Protein AF-A0A2Y9DU74-F1 (afdb_monomer)

InterPro domains:
  IPR001736 Phospholipase D/Transphosphatidylase [PS50035] (94-121)
  IPR001736 Phospholipase D/Transphosphatidylase [SM00155] (94-121)
  IPR025202 Cardiolipin synthase-like, phospholipase D-like domain [PF13091] (30-149)
  IPR051406 Phospholipase D domain-containing protein [PTHR43856] (25-164)

Organism: NCBI:txid127582

Mean predicted aligned error: 7.75 Å

pLDDT: mean 86.91, std 18.87, range [30.3, 98.88]

Structure (mmCIF, N/CA/C/O backbone):
data_AF-A0A2Y9DU74-F1
#
_entry.id   AF-A0A2Y9DU74-F1
#
loop_
_atom_site.group_PDB
_atom_site.id
_atom_site.type_symbol
_atom_site.label_atom_id
_atom_site.label_alt_id
_atom_site.label_comp_id
_atom_site.label_asym_id
_atom_site.label_entity_id
_atom_site.label_seq_id
_atom_site.pdbx_PDB_ins_code
_atom_site.Cartn_x
_atom_site.Cartn_y
_atom_site.Cartn_z
_atom_site.occupancy
_atom_site.B_iso_or_equiv
_atom_site.auth_seq_id
_atom_site.auth_comp_id
_atom_site.auth_asym_id
_atom_site.auth_atom_id
_atom_site.pdbx_PDB_model_num
ATOM 1 N N . MET A 1 1 ? -7.346 5.108 52.035 1.00 39.34 1 MET A N 1
ATOM 2 C CA . MET A 1 1 ? -6.630 4.275 51.047 1.00 39.34 1 MET A CA 1
ATOM 3 C C . MET A 1 1 ? -7.615 3.917 49.945 1.00 39.34 1 MET A C 1
ATOM 5 O O . MET A 1 1 ? -8.481 3.087 50.175 1.00 39.34 1 MET A O 1
ATOM 9 N N . GLY A 1 2 ? -7.579 4.629 48.817 1.00 37.59 2 GLY A N 1
ATOM 10 C CA . GLY A 1 2 ? -8.408 4.316 47.646 1.00 37.59 2 GLY A CA 1
ATOM 11 C C . GLY A 1 2 ? -7.634 3.406 46.686 1.00 37.59 2 GLY A C 1
ATOM 12 O O . GLY A 1 2 ? -6.415 3.564 46.595 1.00 37.59 2 GLY A O 1
ATOM 13 N N . PRO A 1 3 ? -8.279 2.448 46.001 1.00 41.66 3 PRO A N 1
ATOM 14 C CA . PRO A 1 3 ? -7.573 1.563 45.090 1.00 41.66 3 PRO A CA 1
ATOM 15 C C . PRO A 1 3 ? -7.161 2.323 43.823 1.00 41.66 3 PRO A C 1
ATOM 17 O O . PRO A 1 3 ? -7.963 3.016 43.194 1.00 41.66 3 PRO A O 1
ATOM 20 N N . LEU A 1 4 ? -5.886 2.183 43.467 1.00 37.09 4 LEU A N 1
ATOM 21 C CA . LEU A 1 4 ? -5.299 2.659 42.221 1.00 37.09 4 LEU A CA 1
ATOM 22 C C . LEU A 1 4 ? -5.972 1.945 41.039 1.00 37.09 4 LEU A C 1
ATOM 24 O O . LEU A 1 4 ? -5.928 0.721 40.925 1.00 37.09 4 LEU A O 1
ATOM 28 N N . ARG A 1 5 ? -6.604 2.727 40.158 1.00 34.88 5 ARG A N 1
ATOM 29 C CA . ARG A 1 5 ? -7.024 2.284 38.825 1.00 34.88 5 ARG A CA 1
ATOM 30 C C . ARG A 1 5 ? -5.768 2.018 37.998 1.00 34.88 5 ARG A C 1
ATOM 32 O O . ARG A 1 5 ? -5.054 2.955 37.656 1.00 34.88 5 ARG A O 1
ATOM 39 N N . TRP A 1 6 ? -5.524 0.761 37.650 1.00 31.17 6 TRP A N 1
ATOM 40 C CA . TRP A 1 6 ? -4.562 0.406 36.613 1.00 31.17 6 TRP A CA 1
ATOM 41 C C . TRP A 1 6 ? -5.087 0.912 35.265 1.00 31.17 6 TRP A C 1
ATOM 43 O O . TRP A 1 6 ? -6.082 0.406 34.748 1.00 31.17 6 TRP A O 1
ATOM 53 N N . GLN A 1 7 ? -4.449 1.943 34.712 1.00 30.30 7 GLN A N 1
ATOM 54 C CA . GLN A 1 7 ? -4.552 2.246 33.288 1.00 30.30 7 GLN A CA 1
ATOM 55 C C . GLN A 1 7 ? -3.763 1.161 32.556 1.00 30.30 7 GLN A C 1
ATOM 57 O O . GLN A 1 7 ? -2.548 1.057 32.712 1.00 30.30 7 GLN A O 1
ATOM 62 N N . VAL A 1 8 ? -4.459 0.312 31.805 1.00 33.69 8 VAL A N 1
ATOM 63 C CA . VAL A 1 8 ? -3.813 -0.607 30.869 1.00 33.69 8 VAL A CA 1
ATOM 64 C C . VAL A 1 8 ? -3.234 0.260 29.754 1.00 33.69 8 VAL A C 1
ATOM 66 O O . VAL A 1 8 ? -3.975 0.756 28.910 1.00 33.69 8 VAL A O 1
ATOM 69 N N . ALA A 1 9 ? -1.924 0.503 29.791 1.00 30.98 9 ALA A N 1
ATOM 70 C CA . ALA A 1 9 ? -1.203 1.031 28.644 1.00 30.98 9 ALA A CA 1
ATOM 71 C C . ALA A 1 9 ? -1.319 -0.005 27.516 1.00 30.98 9 ALA A C 1
ATOM 73 O O . ALA A 1 9 ? -0.980 -1.174 27.714 1.00 30.98 9 ALA A O 1
ATOM 74 N N . ALA A 1 10 ? -1.857 0.402 26.365 1.00 35.28 10 ALA A N 1
ATOM 75 C CA . ALA A 1 10 ? -1.868 -0.429 25.172 1.00 35.28 10 ALA A CA 1
ATOM 76 C C . ALA A 1 10 ? -0.418 -0.805 24.842 1.00 35.28 10 ALA A C 1
ATOM 78 O O . ALA A 1 10 ? 0.438 0.062 24.676 1.00 35.28 10 ALA A O 1
ATOM 79 N N . ALA A 1 11 ? -0.120 -2.101 24.815 1.00 38.06 11 ALA A N 1
ATOM 80 C CA . ALA A 1 11 ? 1.178 -2.574 24.374 1.00 38.06 11 ALA A CA 1
ATOM 81 C C . ALA A 1 11 ? 1.264 -2.342 22.860 1.00 38.06 11 ALA A C 1
ATOM 83 O O . ALA A 1 11 ? 0.628 -3.065 22.097 1.00 38.06 11 ALA A O 1
ATOM 84 N N . ALA A 1 12 ? 2.028 -1.338 22.427 1.00 46.09 12 ALA A N 1
ATOM 85 C CA . ALA A 1 12 ? 2.394 -1.191 21.026 1.00 46.09 12 ALA A CA 1
ATOM 86 C C . ALA A 1 12 ? 3.252 -2.404 20.636 1.00 46.09 12 ALA A C 1
ATOM 88 O O . ALA A 1 12 ? 4.432 -2.496 20.982 1.00 46.09 12 ALA A O 1
ATOM 89 N N . ALA A 1 13 ? 2.651 -3.386 19.966 1.00 51.25 13 ALA A N 1
ATOM 90 C CA . ALA A 1 13 ? 3.397 -4.495 19.396 1.00 51.25 13 ALA A CA 1
ATOM 91 C C . ALA A 1 13 ? 4.127 -3.978 18.151 1.00 51.25 13 ALA A C 1
ATOM 93 O O . ALA A 1 13 ? 3.534 -3.851 17.084 1.00 51.25 13 ALA A O 1
ATOM 94 N N . VAL A 1 14 ? 5.410 -3.642 18.298 1.00 56.31 14 VAL A N 1
ATOM 95 C CA . VAL A 1 14 ? 6.279 -3.289 17.170 1.00 56.31 14 VAL A CA 1
ATOM 96 C C . VAL A 1 14 ? 6.984 -4.554 16.693 1.00 56.31 14 VAL A C 1
ATOM 98 O O . VAL A 1 14 ? 7.815 -5.121 17.400 1.00 56.31 14 VAL A O 1
ATOM 101 N N . GLY A 1 15 ? 6.640 -5.014 15.492 1.00 62.31 15 GLY A N 1
ATOM 102 C CA . GLY A 1 15 ? 7.337 -6.101 14.810 1.00 62.31 15 GLY A CA 1
ATOM 103 C C . GLY A 1 15 ? 8.278 -5.554 13.741 1.00 62.31 15 GLY A C 1
ATOM 104 O O . GLY A 1 15 ? 7.830 -4.830 12.853 1.00 62.31 15 GLY A O 1
ATOM 105 N N . LEU A 1 16 ? 9.561 -5.923 13.801 1.00 66.19 16 LEU A N 1
ATOM 106 C CA . LEU A 1 16 ? 10.530 -5.702 12.725 1.00 66.19 16 LEU A CA 1
ATOM 107 C C . LEU A 1 16 ? 10.758 -7.023 11.985 1.00 66.19 16 LEU A C 1
ATOM 109 O O . LEU A 1 16 ? 11.111 -8.021 12.609 1.00 66.19 16 LEU A O 1
ATOM 113 N N . ALA A 1 17 ? 10.592 -7.016 10.665 1.00 62.66 17 ALA A N 1
ATOM 114 C CA . ALA A 1 17 ? 10.949 -8.141 9.805 1.00 62.66 17 ALA A CA 1
ATOM 115 C C . ALA A 1 17 ? 11.952 -7.702 8.730 1.00 62.66 17 ALA A C 1
ATOM 117 O O . ALA A 1 17 ? 11.829 -6.614 8.157 1.00 62.66 17 ALA A O 1
ATOM 118 N N . LEU A 1 18 ? 12.936 -8.562 8.452 1.00 67.62 18 LEU A N 1
ATOM 119 C CA . LEU A 1 18 ? 13.847 -8.424 7.313 1.00 67.62 18 LEU A CA 1
ATOM 120 C C . LEU A 1 18 ? 13.188 -8.989 6.045 1.00 67.62 18 LEU A C 1
ATOM 122 O O . LEU A 1 18 ? 12.343 -9.876 6.138 1.00 67.62 18 LEU A O 1
ATOM 126 N N . ALA A 1 19 ? 13.585 -8.499 4.867 1.00 56.75 19 ALA A N 1
ATOM 127 C CA . ALA A 1 19 ? 12.971 -8.809 3.565 1.00 56.75 19 ALA A CA 1
ATOM 128 C C . ALA A 1 19 ? 12.505 -10.268 3.363 1.00 56.75 19 ALA A C 1
ATOM 130 O O . ALA A 1 19 ? 11.319 -10.491 3.117 1.00 56.75 19 ALA A O 1
ATOM 131 N N . MET A 1 20 ? 13.397 -11.255 3.541 1.00 56.47 20 MET A N 1
ATOM 132 C CA . MET A 1 20 ? 13.083 -12.678 3.317 1.00 56.47 20 MET A CA 1
ATOM 133 C C . MET A 1 20 ? 11.997 -13.226 4.259 1.00 56.47 20 MET A C 1
ATOM 135 O O . MET A 1 20 ? 11.313 -14.189 3.920 1.00 56.47 20 MET A O 1
ATOM 139 N N . GLU A 1 21 ? 11.803 -12.599 5.419 1.00 70.38 21 GLU A N 1
ATOM 140 C CA . GLU A 1 21 ? 10.791 -12.967 6.411 1.00 70.38 21 GLU A CA 1
ATOM 141 C C . GLU A 1 21 ? 9.566 -12.048 6.375 1.00 70.38 21 GLU A C 1
ATOM 143 O O . GLU A 1 21 ? 8.559 -12.360 7.000 1.00 70.38 21 GLU A O 1
ATOM 148 N N . ALA A 1 22 ? 9.603 -10.935 5.634 1.00 78.00 22 ALA A N 1
ATOM 149 C CA . ALA A 1 22 ? 8.578 -9.894 5.689 1.00 78.00 22 ALA A CA 1
ATOM 150 C C . ALA A 1 22 ? 7.241 -10.298 5.048 1.00 78.00 22 ALA A C 1
ATOM 152 O O . ALA A 1 22 ? 6.186 -9.801 5.449 1.00 78.00 22 ALA A O 1
ATOM 153 N N . LEU A 1 23 ? 7.252 -11.219 4.080 1.00 85.56 23 LEU A N 1
ATOM 154 C CA . LEU A 1 23 ? 6.041 -11.607 3.352 1.00 85.56 23 LEU A CA 1
ATOM 155 C C . LEU A 1 23 ? 4.965 -12.205 4.269 1.00 85.56 23 LEU A C 1
ATOM 157 O O . LEU A 1 23 ? 3.793 -11.847 4.152 1.00 85.56 23 LEU A O 1
ATOM 161 N N . LEU A 1 24 ? 5.341 -13.114 5.174 1.00 89.50 24 LEU A N 1
ATOM 162 C CA . LEU A 1 24 ? 4.380 -13.815 6.030 1.00 89.50 24 LEU A CA 1
ATOM 163 C C . LEU A 1 24 ? 3.729 -12.889 7.076 1.00 89.50 24 LEU A C 1
ATOM 165 O O . LEU A 1 24 ? 2.498 -12.897 7.157 1.00 89.50 24 LEU A O 1
ATOM 169 N N . PRO A 1 25 ? 4.473 -12.061 7.838 1.00 90.12 25 PRO A N 1
ATOM 170 C CA . PRO A 1 25 ? 3.895 -11.057 8.725 1.00 90.12 25 PRO A CA 1
ATOM 171 C C . PRO A 1 25 ? 2.981 -10.081 7.987 1.00 90.12 25 PRO A C 1
ATOM 173 O O . PRO A 1 25 ? 1.857 -9.864 8.434 1.00 90.12 25 PRO A O 1
ATOM 176 N N . VAL A 1 26 ? 3.407 -9.550 6.834 1.00 93.44 26 VAL A N 1
ATOM 177 C CA . VAL A 1 26 ? 2.577 -8.628 6.042 1.00 93.44 26 VAL A CA 1
ATOM 178 C C . VAL A 1 26 ? 1.278 -9.312 5.618 1.00 93.44 26 VAL A C 1
ATOM 180 O O . VAL A 1 26 ? 0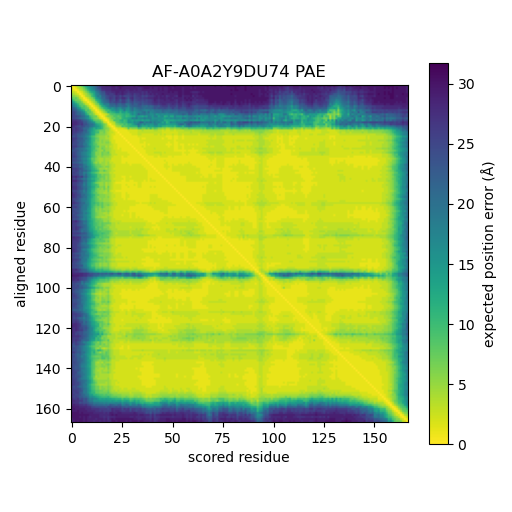.197 -8.793 5.889 1.00 93.44 26 VAL A O 1
ATOM 183 N N . LEU A 1 27 ? 1.346 -10.512 5.031 1.00 95.56 27 LEU A N 1
ATOM 184 C CA . LEU A 1 27 ? 0.149 -11.264 4.641 1.00 95.56 27 LEU A CA 1
ATOM 185 C C . LEU A 1 27 ? -0.770 -11.557 5.828 1.00 95.56 27 LEU A C 1
ATOM 187 O O . LEU A 1 27 ? -1.987 -11.455 5.687 1.00 95.56 27 LEU A O 1
ATOM 191 N N . ARG A 1 28 ? -0.212 -11.903 6.993 1.00 94.94 28 ARG A N 1
ATOM 192 C CA . ARG A 1 28 ? -0.989 -12.179 8.207 1.00 94.94 28 ARG A CA 1
ATOM 193 C C . ARG A 1 28 ? -1.822 -10.967 8.620 1.00 94.94 28 ARG A C 1
ATOM 195 O O . ARG A 1 28 ? -3.013 -11.125 8.877 1.00 94.94 28 ARG A O 1
ATOM 202 N N . TRP A 1 29 ? -1.215 -9.784 8.655 1.00 95.31 29 TRP A N 1
ATOM 203 C CA . TRP A 1 29 ? -1.908 -8.550 9.023 1.00 95.31 29 TRP A CA 1
ATOM 204 C C . TRP A 1 29 ? -2.916 -8.106 7.966 1.00 95.31 29 TRP A C 1
ATOM 206 O O . TRP A 1 29 ? -4.045 -7.769 8.311 1.00 95.31 29 TRP A O 1
ATOM 216 N N . LEU A 1 30 ? -2.573 -8.197 6.678 1.00 96.38 30 LEU A N 1
ATOM 217 C CA . LEU A 1 30 ? -3.514 -7.883 5.601 1.00 96.38 30 LEU A CA 1
ATOM 218 C C . LEU A 1 30 ? -4.744 -8.792 5.645 1.00 96.38 30 LEU A C 1
ATOM 220 O O . LEU A 1 30 ? -5.872 -8.314 5.635 1.00 96.38 30 LEU A O 1
ATOM 224 N N . LEU A 1 31 ? -4.551 -10.110 5.731 1.00 96.38 31 LEU A N 1
ATOM 225 C CA . LEU A 1 31 ? -5.655 -11.075 5.711 1.00 96.38 31 LEU A CA 1
ATOM 226 C C . LEU A 1 31 ? -6.537 -11.021 6.973 1.00 96.38 31 LEU A C 1
ATOM 228 O O . LEU A 1 31 ? -7.644 -11.576 6.969 1.00 96.38 31 LEU A O 1
ATOM 232 N N . ALA A 1 32 ? -6.076 -10.345 8.029 1.00 96.38 32 ALA A N 1
ATOM 233 C CA . ALA A 1 32 ? -6.859 -10.056 9.224 1.00 96.38 32 ALA A CA 1
ATOM 234 C C . ALA A 1 32 ? -7.844 -8.886 9.042 1.00 96.38 32 ALA A C 1
ATOM 236 O O . ALA A 1 32 ? -8.788 -8.810 9.826 1.00 96.38 32 ALA A O 1
ATOM 237 N N . ALA A 1 33 ? -7.691 -8.052 8.003 1.00 98.00 33 ALA A N 1
ATOM 238 C CA . ALA A 1 33 ? -8.554 -6.898 7.748 1.00 98.00 33 ALA A CA 1
ATOM 239 C C . ALA A 1 33 ? -10.045 -7.271 7.685 1.00 98.00 33 ALA A C 1
ATOM 241 O O . ALA A 1 33 ? -10.422 -8.349 7.194 1.00 98.00 33 ALA A O 1
ATOM 242 N N . ARG A 1 34 ? -10.902 -6.372 8.176 1.00 98.25 34 ARG A N 1
ATOM 243 C CA . ARG A 1 34 ? -12.363 -6.556 8.225 1.00 98.25 34 ARG A CA 1
ATOM 244 C C . ARG A 1 34 ? -13.156 -5.394 7.641 1.00 98.25 34 ARG A C 1
ATOM 246 O O . ARG A 1 34 ? -14.272 -5.622 7.190 1.00 98.25 34 ARG A O 1
ATOM 253 N N . ALA A 1 35 ? -12.612 -4.184 7.643 1.00 98.56 35 ALA A N 1
ATOM 254 C CA . ALA A 1 35 ? -13.330 -2.964 7.293 1.00 98.56 35 ALA A CA 1
ATOM 255 C C . ALA A 1 35 ? -12.630 -2.170 6.186 1.00 98.56 35 ALA A C 1
ATOM 257 O O . ALA A 1 35 ? -13.268 -1.851 5.177 1.00 98.56 35 ALA A O 1
ATOM 258 N N . SER A 1 36 ? -11.337 -1.864 6.337 1.00 98.81 36 SER A N 1
ATOM 259 C CA . SER A 1 36 ? -10.603 -1.060 5.356 1.00 98.81 36 SER A CA 1
ATOM 260 C C . SER A 1 36 ? -9.157 -1.490 5.159 1.00 98.81 36 SER A C 1
ATOM 262 O O . SER A 1 36 ? -8.512 -2.065 6.036 1.00 98.81 36 SER A O 1
ATOM 264 N N . LEU A 1 37 ? -8.661 -1.184 3.965 1.00 98.81 37 LEU A N 1
ATOM 265 C CA . LEU A 1 37 ? -7.262 -1.275 3.607 1.00 98.81 37 LEU A CA 1
ATOM 266 C C . LEU A 1 37 ? -6.887 -0.075 2.736 1.00 98.81 37 LEU A C 1
ATOM 268 O O . LEU A 1 37 ? -7.359 0.068 1.605 1.00 98.81 37 LEU A O 1
ATOM 272 N N . GLU A 1 38 ? -6.004 0.760 3.258 1.00 98.88 38 GLU A N 1
ATOM 273 C CA . GLU A 1 38 ? -5.394 1.875 2.546 1.00 98.88 38 GLU A CA 1
ATOM 274 C C . GLU A 1 38 ? -3.957 1.497 2.172 1.00 98.88 38 GLU A C 1
ATOM 276 O O . GLU A 1 38 ? -3.160 1.167 3.047 1.00 98.88 38 GLU A O 1
ATOM 281 N N . LEU A 1 39 ? -3.622 1.514 0.879 1.00 98.81 39 LEU A N 1
ATOM 282 C CA . LEU A 1 39 ? -2.292 1.175 0.363 1.00 98.81 39 LEU A CA 1
ATOM 283 C C . LEU A 1 39 ? -1.661 2.384 -0.316 1.00 98.81 39 LEU A C 1
ATOM 285 O O . LEU A 1 39 ? -2.212 2.879 -1.292 1.00 98.81 39 LEU A O 1
ATOM 289 N N . CYS A 1 40 ? -0.492 2.815 0.139 1.00 98.38 40 CYS A N 1
ATOM 290 C CA . CYS A 1 40 ? 0.314 3.839 -0.517 1.00 98.38 40 CYS A CA 1
ATOM 291 C C . CYS A 1 40 ? 1.658 3.214 -0.898 1.00 98.38 40 CYS A C 1
ATOM 293 O O . CYS A 1 40 ? 2.536 3.051 -0.048 1.00 98.38 40 CYS A O 1
ATOM 295 N N . LEU A 1 41 ? 1.774 2.761 -2.150 1.00 98.19 41 LEU A N 1
ATOM 296 C CA . LEU A 1 41 ? 2.879 1.916 -2.610 1.00 98.19 41 LEU A CA 1
ATOM 297 C C . LEU A 1 41 ? 3.496 2.435 -3.910 1.00 98.19 41 LEU A C 1
ATOM 299 O O . LEU A 1 41 ? 2.823 2.490 -4.939 1.00 98.19 41 LEU A O 1
ATOM 303 N N . PHE A 1 42 ? 4.799 2.703 -3.872 1.00 97.50 42 PHE A N 1
ATOM 304 C CA . PHE A 1 42 ? 5.596 3.063 -5.043 1.00 97.50 42 PHE A CA 1
ATOM 305 C C . PHE A 1 42 ? 5.562 1.974 -6.122 1.00 97.50 42 PHE A C 1
ATOM 307 O O . PHE A 1 42 ? 5.113 2.214 -7.235 1.00 97.50 42 PHE A O 1
ATOM 314 N N . ALA A 1 43 ? 5.967 0.746 -5.780 1.00 97.56 43 ALA A N 1
ATOM 315 C CA . ALA A 1 43 ? 5.965 -0.381 -6.707 1.00 97.56 43 ALA A CA 1
ATOM 316 C C . ALA A 1 43 ? 5.221 -1.591 -6.130 1.00 97.56 43 ALA A C 1
ATOM 318 O O . ALA A 1 43 ? 5.505 -2.043 -5.016 1.00 97.56 43 ALA A O 1
ATOM 319 N N . PHE A 1 44 ? 4.305 -2.158 -6.923 1.00 98.25 44 PHE A N 1
ATOM 320 C CA . PHE A 1 44 ? 3.503 -3.319 -6.539 1.00 98.25 44 PHE A CA 1
ATOM 321 C C . PHE A 1 44 ? 3.428 -4.351 -7.674 1.00 98.25 44 PHE A C 1
ATOM 323 O 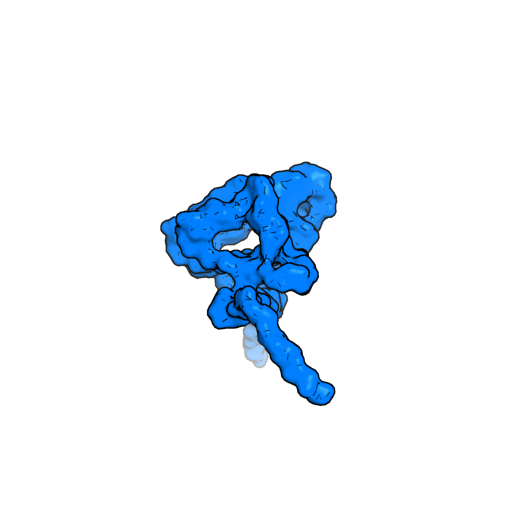O . PHE A 1 44 ? 2.573 -4.273 -8.552 1.00 98.25 44 PHE A O 1
ATOM 330 N N . SER A 1 45 ? 4.301 -5.362 -7.627 1.00 97.88 45 SER A N 1
ATOM 331 C CA . SER A 1 45 ? 4.360 -6.457 -8.613 1.00 97.88 45 SER A CA 1
ATOM 332 C C . SER A 1 45 ? 4.330 -7.870 -8.014 1.00 97.88 45 SER A C 1
ATOM 334 O O . SER A 1 45 ? 4.351 -8.842 -8.762 1.00 97.88 45 SER A O 1
ATOM 336 N N . SER A 1 46 ? 4.249 -8.023 -6.684 1.00 97.50 46 SER A N 1
ATOM 337 C CA . SER A 1 46 ? 4.131 -9.333 -6.024 1.00 97.50 46 SER A CA 1
ATOM 338 C C . SER A 1 46 ? 2.744 -9.961 -6.250 1.00 97.50 46 SER A C 1
ATOM 340 O O . SER A 1 46 ? 1.752 -9.435 -5.732 1.00 97.50 46 SER A O 1
ATOM 342 N N . PRO A 1 47 ? 2.634 -11.120 -6.933 1.00 96.94 47 PRO A N 1
ATOM 343 C CA . PRO A 1 47 ? 1.340 -11.767 -7.169 1.00 96.94 47 PRO A CA 1
ATOM 344 C C . PRO A 1 47 ? 0.665 -12.268 -5.885 1.00 96.94 47 PRO A C 1
ATOM 346 O O . PRO A 1 47 ? -0.560 -12.298 -5.789 1.00 96.94 47 PRO A O 1
ATOM 349 N N . GLN A 1 48 ? 1.454 -12.655 -4.877 1.00 96.31 48 GLN A N 1
ATOM 350 C CA . GLN A 1 48 ? 0.944 -13.156 -3.595 1.00 96.31 48 GLN A CA 1
ATOM 351 C C . GLN A 1 48 ? 0.226 -12.047 -2.818 1.00 96.31 48 GLN A C 1
ATOM 353 O O . GLN A 1 48 ? -0.895 -12.246 -2.347 1.00 96.31 48 GLN A O 1
ATOM 358 N N . LEU A 1 49 ? 0.844 -10.864 -2.740 1.00 97.75 49 LEU A N 1
ATOM 359 C CA . LEU A 1 49 ? 0.232 -9.688 -2.123 1.00 97.75 49 LEU A CA 1
ATOM 360 C C . LEU A 1 49 ? -0.941 -9.174 -2.970 1.00 97.75 49 LEU A C 1
ATOM 362 O O . LEU A 1 49 ? -1.995 -8.871 -2.416 1.00 97.75 49 LEU A O 1
ATOM 366 N N . GLY A 1 50 ? -0.815 -9.169 -4.303 1.00 98.31 50 GLY A N 1
ATOM 367 C CA . GLY A 1 50 ? -1.906 -8.800 -5.215 1.00 98.31 50 GLY A CA 1
ATOM 368 C C . GLY A 1 50 ? -3.161 -9.649 -4.995 1.00 98.31 50 GLY A C 1
ATOM 369 O O . GLY A 1 50 ? -4.254 -9.117 -4.798 1.00 98.31 50 GLY A O 1
ATOM 370 N N . ARG A 1 51 ? -2.996 -10.975 -4.909 1.00 98.25 51 ARG A N 1
ATOM 371 C CA . ARG A 1 51 ? -4.094 -11.911 -4.628 1.00 98.25 51 ARG A CA 1
ATOM 372 C C . ARG A 1 51 ? -4.717 -11.690 -3.250 1.00 98.25 51 ARG A C 1
ATOM 374 O O . ARG A 1 51 ? -5.937 -11.779 -3.125 1.00 98.25 51 ARG A O 1
ATOM 381 N N . ALA A 1 52 ? -3.912 -11.406 -2.225 1.00 98.38 52 ALA A N 1
ATOM 382 C CA . ALA A 1 52 ? -4.422 -11.112 -0.887 1.00 98.38 52 ALA A CA 1
ATOM 383 C C . ALA A 1 52 ? -5.309 -9.857 -0.890 1.00 98.38 52 ALA A C 1
ATOM 385 O O . ALA A 1 52 ? -6.415 -9.888 -0.355 1.00 98.38 52 ALA A O 1
ATOM 386 N N . VAL A 1 53 ? -4.875 -8.790 -1.566 1.00 98.75 53 VAL A N 1
ATOM 387 C CA . VAL A 1 53 ? -5.648 -7.546 -1.701 1.00 98.75 53 VAL A CA 1
ATOM 388 C C . VAL A 1 53 ? -6.966 -7.781 -2.450 1.00 98.75 53 VAL A C 1
ATOM 390 O O . VAL A 1 53 ? -8.020 -7.337 -1.993 1.00 98.75 53 VAL A O 1
ATOM 393 N N . GLN A 1 54 ? -6.944 -8.535 -3.555 1.00 98.50 54 GLN A N 1
ATOM 394 C CA . GLN A 1 54 ? -8.170 -8.895 -4.281 1.00 98.50 54 GLN A CA 1
ATOM 395 C C . GLN A 1 54 ? -9.137 -9.717 -3.417 1.00 98.50 54 GLN A C 1
ATOM 397 O O . GLN A 1 54 ? -10.340 -9.467 -3.438 1.00 98.50 54 GLN A O 1
ATOM 402 N N . LEU A 1 55 ? -8.624 -10.667 -2.631 1.00 98.38 55 LEU A N 1
ATOM 403 C CA . LEU A 1 55 ? -9.434 -11.484 -1.726 1.00 98.38 55 LEU A CA 1
ATOM 404 C C . LEU A 1 55 ? -10.116 -10.640 -0.641 1.00 98.38 55 LEU A C 1
ATOM 406 O O . LEU A 1 55 ? -11.274 -10.883 -0.315 1.00 98.38 55 LEU A O 1
ATOM 410 N N . LEU A 1 56 ? -9.420 -9.647 -0.085 1.00 98.50 56 LEU A N 1
ATOM 411 C CA . LEU A 1 56 ? -10.007 -8.716 0.882 1.00 98.50 56 LEU A CA 1
ATOM 412 C C . LEU A 1 56 ? -11.138 -7.903 0.253 1.00 98.50 56 LEU A C 1
ATOM 414 O O . LEU A 1 56 ? -12.222 -7.819 0.829 1.00 98.50 56 LEU A O 1
ATOM 418 N N . HIS A 1 57 ? -10.921 -7.383 -0.956 1.00 98.44 57 HIS A N 1
ATOM 419 C CA . HIS A 1 57 ? -11.959 -6.661 -1.683 1.00 98.44 57 HIS A CA 1
ATOM 420 C C . HIS A 1 57 ? -13.197 -7.534 -1.945 1.00 98.44 57 HIS A C 1
ATOM 422 O O . HIS A 1 57 ? -14.320 -7.107 -1.687 1.00 98.44 57 HIS A O 1
ATOM 428 N N . GLN A 1 58 ? -12.999 -8.790 -2.359 1.00 98.12 58 GLN A N 1
ATOM 429 C CA . GLN A 1 58 ? -14.086 -9.761 -2.555 1.00 98.12 58 GLN A CA 1
ATOM 430 C C . GLN A 1 58 ? -14.867 -10.064 -1.267 1.00 98.12 58 GLN A C 1
ATOM 432 O O . GLN A 1 58 ? -16.050 -10.382 -1.330 1.00 98.12 58 GLN A O 1
ATOM 437 N N . ARG A 1 59 ? -14.230 -9.947 -0.095 1.00 97.81 59 ARG A N 1
ATOM 438 C CA . ARG A 1 59 ? -14.878 -10.088 1.222 1.00 97.81 59 ARG A CA 1
ATOM 439 C C . ARG A 1 59 ? -15.633 -8.831 1.671 1.00 97.81 59 ARG A C 1
ATOM 441 O O . ARG A 1 59 ? -16.184 -8.83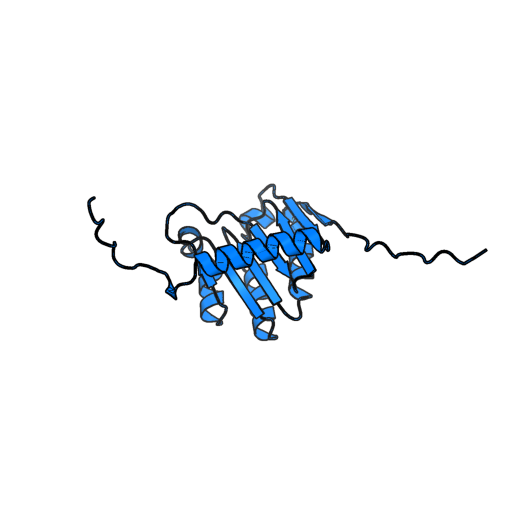0 2.766 1.00 97.81 59 ARG A O 1
ATOM 448 N N . GLY A 1 60 ? -15.646 -7.771 0.862 1.00 98.38 60 GLY A N 1
ATOM 449 C CA . GLY A 1 60 ? -16.303 -6.504 1.185 1.00 98.38 60 GLY A CA 1
ATOM 450 C C . GLY A 1 60 ? -15.435 -5.517 1.967 1.00 98.38 60 GLY A C 1
ATOM 451 O O . GLY A 1 60 ? -15.935 -4.471 2.372 1.00 98.38 60 GLY A O 1
ATOM 452 N N . VAL A 1 61 ? -14.140 -5.799 2.161 1.00 98.75 61 VAL A N 1
ATOM 453 C CA . VAL A 1 61 ? -13.208 -4.819 2.741 1.00 98.75 61 VAL A CA 1
ATOM 454 C C . VAL A 1 61 ? -13.047 -3.660 1.758 1.00 98.75 61 VAL A C 1
ATOM 456 O O . VAL A 1 61 ? -12.790 -3.866 0.565 1.00 98.75 61 VAL A O 1
ATOM 459 N N . ARG A 1 62 ? -13.180 -2.420 2.242 1.00 98.69 62 ARG A N 1
ATOM 460 C CA . ARG A 1 62 ? -12.948 -1.231 1.417 1.00 98.69 62 ARG A CA 1
ATOM 461 C C . ARG A 1 62 ? -11.454 -1.094 1.145 1.00 98.69 62 ARG A C 1
ATOM 463 O O . ARG A 1 62 ? -10.701 -0.751 2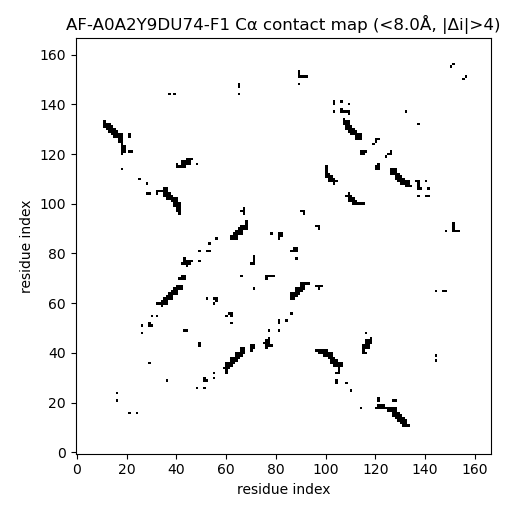.049 1.00 98.69 62 ARG A O 1
ATOM 470 N N . VAL A 1 63 ? -11.043 -1.303 -0.102 1.00 98.81 63 VAL A N 1
ATOM 471 C CA . VAL A 1 63 ? -9.645 -1.151 -0.521 1.00 98.81 63 VAL A CA 1
ATOM 472 C C . VAL A 1 63 ? -9.468 0.134 -1.329 1.00 98.81 63 VAL A C 1
ATOM 474 O O . VAL A 1 63 ? -10.223 0.387 -2.271 1.00 98.81 63 VAL A O 1
ATOM 477 N N . ARG A 1 64 ? -8.454 0.927 -0.976 1.00 98.81 64 ARG A N 1
ATOM 478 C CA . ARG A 1 64 ? -8.000 2.105 -1.727 1.00 98.81 64 ARG A CA 1
ATOM 479 C C . ARG A 1 64 ? -6.495 2.043 -1.937 1.00 98.81 64 ARG A C 1
ATOM 481 O O . ARG A 1 64 ? -5.767 1.709 -1.007 1.00 98.81 64 ARG A O 1
ATOM 488 N N . VAL A 1 65 ? -6.039 2.388 -3.137 1.00 98.81 65 VAL A N 1
ATOM 489 C CA . VAL A 1 65 ? -4.617 2.340 -3.497 1.00 98.81 65 VAL A CA 1
ATOM 490 C C . VAL A 1 65 ? -4.161 3.671 -4.081 1.00 98.81 65 VAL A C 1
ATOM 492 O O . VAL A 1 65 ? -4.754 4.159 -5.038 1.00 98.81 65 VAL A O 1
ATOM 495 N N . VAL A 1 66 ? -3.094 4.230 -3.532 1.00 98.38 66 VAL A N 1
ATOM 496 C CA . VAL A 1 66 ? -2.287 5.279 -4.152 1.00 98.38 66 VAL A CA 1
ATOM 497 C C . VAL A 1 66 ? -0.998 4.634 -4.640 1.00 98.38 66 VAL A C 1
ATOM 499 O O . VAL A 1 66 ? -0.379 3.848 -3.916 1.00 98.38 66 VAL A O 1
ATOM 502 N N . THR A 1 67 ? -0.610 4.927 -5.875 1.00 98.00 67 THR A N 1
ATOM 503 C CA . THR A 1 67 ? 0.608 4.392 -6.483 1.00 98.00 67 THR A CA 1
ATOM 504 C C . THR A 1 67 ? 1.292 5.423 -7.372 1.00 98.00 67 THR A C 1
ATOM 506 O O . THR A 1 67 ? 0.778 6.524 -7.545 1.00 98.00 67 THR A O 1
ATOM 509 N N . ASP A 1 68 ? 2.453 5.060 -7.893 1.00 97.00 68 ASP A N 1
ATOM 510 C CA . ASP A 1 68 ? 3.231 5.869 -8.818 1.00 97.00 68 ASP A CA 1
ATOM 511 C C . ASP A 1 68 ? 2.826 5.571 -10.272 1.00 97.00 68 ASP A C 1
ATOM 513 O O . ASP A 1 68 ? 2.619 4.405 -10.631 1.00 97.00 68 ASP A O 1
ATOM 517 N N . CYS A 1 69 ? 2.659 6.613 -11.086 1.00 94.81 69 CYS A N 1
ATOM 518 C CA . CYS A 1 69 ? 2.132 6.545 -12.448 1.00 94.81 69 CYS A CA 1
ATOM 519 C C . CYS A 1 69 ? 3.023 5.725 -13.398 1.00 94.81 69 CYS A C 1
ATOM 521 O O . CYS A 1 69 ? 2.515 4.872 -14.137 1.00 94.81 69 CYS A O 1
ATOM 523 N N . ASP A 1 70 ? 4.341 5.897 -13.309 1.00 94.56 70 ASP A N 1
ATOM 524 C CA . ASP A 1 70 ? 5.311 5.181 -14.132 1.00 94.56 70 ASP A CA 1
ATOM 525 C C . ASP A 1 70 ? 5.414 3.719 -13.692 1.00 94.56 70 ASP A C 1
ATOM 527 O O . ASP A 1 70 ? 5.330 2.789 -14.503 1.00 94.56 70 ASP A O 1
ATOM 531 N N . TYR A 1 71 ? 5.537 3.481 -12.383 1.00 95.25 71 TYR A N 1
ATOM 532 C CA . TYR A 1 71 ? 5.714 2.124 -11.863 1.00 95.25 71 TYR A CA 1
ATOM 533 C C . TYR A 1 71 ? 4.455 1.273 -11.985 1.00 95.25 71 TYR A C 1
ATOM 535 O O . TYR A 1 71 ? 4.551 0.051 -12.162 1.00 95.25 71 TYR A O 1
ATOM 543 N N . MET A 1 72 ? 3.268 1.883 -11.948 1.00 94.88 72 MET A N 1
ATOM 544 C CA . MET A 1 72 ? 2.038 1.137 -12.181 1.00 94.88 72 MET A CA 1
ATOM 545 C C . MET A 1 72 ? 1.893 0.654 -13.628 1.00 94.88 72 MET A C 1
ATOM 547 O O . MET A 1 72 ? 1.192 -0.341 -13.836 1.00 94.88 72 MET A O 1
ATOM 551 N N . ALA A 1 73 ? 2.547 1.315 -14.592 1.00 93.94 73 ALA A N 1
ATOM 552 C CA . ALA A 1 73 ? 2.534 0.967 -16.013 1.00 93.94 73 ALA A CA 1
ATOM 553 C C . ALA A 1 73 ? 3.542 -0.139 -16.386 1.00 93.94 73 ALA A C 1
ATOM 555 O O . ALA A 1 73 ? 3.465 -0.701 -17.480 1.00 93.94 73 ALA A O 1
ATOM 556 N N . LEU A 1 74 ? 4.465 -0.491 -15.484 1.00 94.75 74 LEU A N 1
ATOM 557 C CA . LEU A 1 74 ? 5.453 -1.543 -15.725 1.00 94.75 74 LEU A CA 1
ATOM 558 C C . LEU A 1 74 ? 4.812 -2.932 -15.868 1.00 94.75 74 LEU A C 1
ATOM 560 O O . LEU A 1 74 ? 3.852 -3.298 -15.180 1.00 94.75 74 LEU A O 1
ATOM 564 N N . ASN A 1 75 ? 5.417 -3.763 -16.720 1.00 94.94 75 ASN A N 1
ATOM 565 C CA . ASN A 1 75 ? 5.002 -5.152 -16.905 1.00 94.94 75 ASN A CA 1
ATOM 566 C C . ASN A 1 75 ? 5.061 -5.936 -15.584 1.00 94.94 75 ASN A C 1
ATOM 568 O O . ASN A 1 75 ? 6.057 -5.909 -14.863 1.00 94.94 75 ASN A O 1
ATOM 572 N N . GLY A 1 76 ? 3.987 -6.669 -15.280 1.00 95.44 76 GLY A N 1
ATOM 573 C CA . GLY A 1 76 ? 3.858 -7.451 -14.045 1.00 95.44 76 GLY A CA 1
ATOM 574 C C . GLY A 1 76 ? 3.329 -6.666 -12.838 1.00 95.44 76 GLY A C 1
ATOM 575 O O . GLY A 1 76 ? 3.045 -7.275 -11.801 1.00 95.44 76 GLY A O 1
ATOM 576 N N . SER A 1 77 ? 3.137 -5.348 -12.968 1.00 97.88 77 SER A N 1
ATOM 577 C CA . SER A 1 77 ? 2.405 -4.546 -11.985 1.00 97.88 77 SER A CA 1
ATOM 578 C C . SER A 1 77 ? 1.032 -5.160 -11.695 1.00 97.88 77 SER A C 1
ATOM 580 O O . SER A 1 77 ? 0.284 -5.543 -12.598 1.00 97.88 77 SER A O 1
ATOM 582 N N . GLN A 1 78 ? 0.68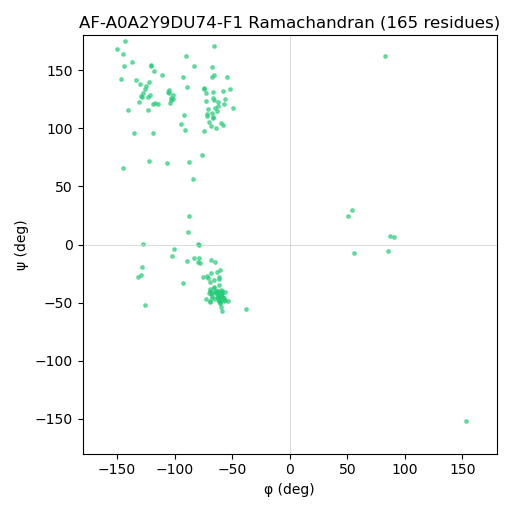2 -5.254 -10.413 1.00 98.50 78 GLN A N 1
ATOM 583 C CA . GLN A 1 78 ? -0.613 -5.774 -9.974 1.00 98.50 78 GLN A CA 1
ATOM 584 C C . GLN A 1 78 ? -1.724 -4.724 -10.091 1.00 98.50 78 GLN A C 1
ATOM 586 O O . GLN A 1 78 ? -2.903 -5.074 -10.067 1.00 98.50 78 GLN A O 1
ATOM 591 N N . ILE A 1 79 ? -1.378 -3.445 -10.264 1.00 98.31 79 ILE A N 1
ATOM 592 C CA . ILE A 1 79 ? -2.331 -2.330 -10.230 1.00 98.31 79 ILE A CA 1
ATOM 593 C C . ILE A 1 79 ? -3.435 -2.476 -11.285 1.00 98.31 79 ILE A C 1
ATOM 595 O O . ILE A 1 79 ? -4.610 -2.271 -10.975 1.00 98.31 79 ILE A O 1
ATOM 599 N N . GLY A 1 80 ? -3.096 -2.896 -12.508 1.00 97.69 80 GLY A N 1
ATOM 600 C CA . GLY A 1 80 ? -4.088 -3.134 -13.562 1.00 97.69 80 GLY A CA 1
ATOM 601 C C . GLY A 1 80 ? -5.123 -4.204 -13.183 1.00 97.69 80 GLY A C 1
ATOM 602 O O . GLY A 1 80 ? -6.318 -4.033 -13.432 1.00 97.69 80 GLY A O 1
ATOM 603 N N . LEU A 1 81 ? -4.689 -5.276 -12.509 1.00 97.94 81 LEU A N 1
ATOM 604 C CA . LEU A 1 81 ? -5.570 -6.342 -12.017 1.00 97.94 81 LEU A CA 1
ATOM 605 C C . LEU A 1 81 ? -6.469 -5.862 -10.873 1.00 97.94 81 LEU A C 1
ATOM 607 O O . LEU A 1 81 ? -7.640 -6.242 -10.821 1.00 97.94 81 LEU A O 1
ATOM 611 N N . LEU A 1 82 ? -5.949 -5.014 -9.980 1.00 98.50 82 LEU A N 1
ATOM 612 C CA . LEU A 1 82 ? -6.739 -4.411 -8.903 1.00 98.50 82 LEU A CA 1
ATOM 613 C C . LEU A 1 82 ? -7.818 -3.477 -9.471 1.00 98.50 82 LEU A C 1
ATOM 615 O O . LEU A 1 82 ? -8.987 -3.617 -9.112 1.00 98.50 82 LEU A O 1
ATOM 619 N N . ARG A 1 83 ? -7.463 -2.598 -10.422 1.00 98.06 83 ARG A N 1
ATOM 620 C CA . ARG A 1 83 ? -8.429 -1.717 -11.107 1.00 98.06 83 ARG A CA 1
ATOM 621 C C . ARG A 1 83 ? -9.519 -2.524 -11.808 1.00 98.06 83 ARG A C 1
ATOM 623 O O . ARG A 1 83 ? -10.698 -2.223 -11.651 1.00 98.06 83 ARG A O 1
ATOM 630 N N . LYS A 1 84 ? -9.143 -3.588 -12.528 1.00 98.06 84 LYS A N 1
ATOM 631 C CA . LYS A 1 84 ? -10.098 -4.488 -13.197 1.00 98.06 84 LYS A CA 1
ATOM 632 C C . LYS A 1 84 ? -11.038 -5.194 -12.212 1.00 98.06 84 LYS A C 1
ATOM 634 O O . LYS A 1 84 ? -12.170 -5.494 -12.573 1.00 98.06 84 LYS A O 1
ATOM 639 N N . ALA A 1 85 ? -10.590 -5.440 -10.981 1.00 97.81 85 ALA A N 1
ATOM 640 C CA . ALA A 1 85 ? -11.413 -6.010 -9.918 1.00 97.81 85 ALA A CA 1
ATOM 641 C C . ALA A 1 85 ? -12.360 -4.993 -9.249 1.00 97.81 85 ALA A C 1
ATOM 643 O O . ALA A 1 85 ? -13.102 -5.386 -8.357 1.00 97.81 85 ALA A O 1
ATOM 644 N N . GLY A 1 86 ? -12.349 -3.718 -9.660 1.00 98.06 86 GLY A N 1
ATOM 645 C CA . GLY A 1 86 ? -13.194 -2.662 -9.091 1.00 98.06 86 GLY A CA 1
ATOM 646 C C . GLY A 1 86 ? -12.566 -1.909 -7.915 1.00 98.06 86 GLY A C 1
ATOM 647 O O . GLY A 1 86 ? -13.220 -1.062 -7.306 1.00 98.06 86 GLY A O 1
ATOM 648 N N . ILE A 1 87 ? -11.295 -2.174 -7.598 1.00 98.62 87 ILE A N 1
ATOM 649 C CA . ILE A 1 87 ? -10.582 -1.475 -6.524 1.00 98.62 87 ILE A CA 1
ATOM 650 C C . ILE A 1 87 ? -10.230 -0.061 -6.984 1.00 98.62 87 ILE A C 1
ATOM 652 O O . ILE A 1 87 ? -9.721 0.147 -8.088 1.00 98.62 87 ILE A O 1
ATOM 656 N N . GLN A 1 88 ? -10.480 0.917 -6.112 1.00 98.00 88 GLN A N 1
ATOM 657 C CA . GLN A 1 88 ? -10.172 2.314 -6.390 1.00 98.00 88 GLN A CA 1
ATOM 658 C C . GLN A 1 88 ? -8.662 2.536 -6.322 1.00 98.00 88 GLN A C 1
ATOM 660 O O . GLN A 1 88 ? -8.038 2.288 -5.287 1.00 98.00 88 GLN A O 1
ATOM 665 N N . VAL A 1 89 ? -8.097 3.042 -7.416 1.00 98.06 89 VAL A N 1
ATOM 666 C CA . VAL A 1 89 ? -6.678 3.383 -7.523 1.00 98.06 89 VAL A CA 1
ATOM 667 C C . VAL A 1 89 ? -6.535 4.830 -7.982 1.00 98.06 89 VAL A C 1
ATOM 669 O O . VAL A 1 89 ? -7.199 5.234 -8.938 1.00 98.06 89 VAL A O 1
ATOM 672 N N . ARG A 1 90 ? -5.662 5.584 -7.315 1.00 97.06 90 ARG A N 1
ATOM 673 C CA . ARG A 1 90 ? -5.198 6.920 -7.707 1.00 97.06 90 ARG A CA 1
ATOM 674 C C . ARG A 1 90 ? -3.678 6.896 -7.877 1.00 97.06 90 ARG A C 1
ATOM 676 O O . ARG A 1 90 ? -3.007 6.046 -7.293 1.00 97.06 90 ARG A O 1
ATOM 683 N N . HIS A 1 91 ? -3.155 7.799 -8.691 1.00 95.31 91 HIS A N 1
ATOM 684 C CA . HIS A 1 91 ? -1.721 7.945 -8.919 1.00 95.31 91 HIS A CA 1
ATOM 685 C C . HIS A 1 91 ? -1.358 9.416 -9.123 1.00 95.31 91 HIS A C 1
ATOM 687 O O . HIS A 1 91 ? -2.240 10.250 -9.353 1.00 95.31 91 HIS A O 1
ATOM 693 N N . ASP A 1 92 ? -0.073 9.721 -9.017 1.00 91.62 92 ASP A N 1
ATOM 694 C CA . ASP A 1 92 ? 0.486 11.042 -9.282 1.00 91.62 92 ASP A CA 1
ATOM 695 C C . ASP A 1 92 ? 0.362 11.445 -10.767 1.00 91.62 92 ASP A C 1
ATOM 697 O O . ASP A 1 92 ? -0.084 10.670 -11.619 1.00 91.62 92 ASP A O 1
ATOM 701 N N . GLN A 1 93 ? 0.674 12.709 -11.058 1.00 84.38 93 GLN A N 1
ATOM 702 C CA . GLN A 1 93 ? 0.636 13.309 -12.397 1.00 84.38 93 GLN A CA 1
ATOM 703 C C . GLN A 1 93 ? 2.034 13.858 -12.730 1.00 84.38 93 GLN A C 1
ATOM 705 O O . GLN A 1 93 ? 2.245 15.070 -12.682 1.00 84.38 93 GLN A O 1
ATOM 710 N N . ASP A 1 94 ? 2.983 12.949 -12.979 1.00 70.94 94 ASP A N 1
ATOM 711 C CA . ASP A 1 94 ? 4.360 13.120 -13.493 1.00 70.94 94 ASP A CA 1
ATOM 712 C C . ASP A 1 94 ? 5.316 14.069 -12.728 1.00 70.94 94 ASP A C 1
ATOM 714 O O . ASP A 1 94 ? 6.513 14.140 -13.023 1.00 70.94 94 ASP A O 1
ATOM 718 N N . LEU A 1 95 ? 4.841 14.815 -11.728 1.00 71.81 95 LEU A N 1
ATOM 719 C CA . LEU A 1 95 ? 5.645 15.743 -10.930 1.00 71.81 95 LEU A CA 1
ATOM 720 C C . LEU A 1 95 ? 6.299 15.028 -9.737 1.00 71.81 95 LEU A C 1
ATOM 722 O O . LEU A 1 95 ? 5.970 15.280 -8.580 1.00 71.81 95 LEU A O 1
ATOM 726 N N . GLY A 1 96 ? 7.284 14.179 -10.037 1.00 80.88 96 GLY A N 1
ATOM 727 C CA . GLY A 1 96 ? 8.102 13.477 -9.043 1.00 80.88 96 GLY A CA 1
ATOM 728 C C . GLY A 1 96 ? 7.455 12.208 -8.479 1.00 80.88 96 GLY A C 1
ATOM 729 O O . GLY A 1 96 ? 6.257 11.997 -8.589 1.00 80.88 96 GLY A O 1
ATOM 730 N N . TYR A 1 97 ? 8.269 11.345 -7.867 1.00 89.44 97 TYR A N 1
ATOM 731 C CA . TYR A 1 97 ? 7.829 9.997 -7.498 1.00 89.44 97 TYR A CA 1
ATOM 732 C C . TYR A 1 97 ? 6.889 9.956 -6.291 1.00 89.44 97 TYR A C 1
ATOM 734 O O . TYR A 1 97 ? 7.221 10.461 -5.210 1.00 89.44 97 TYR A O 1
ATOM 742 N N . MET A 1 98 ? 5.806 9.183 -6.409 1.00 94.25 98 MET A N 1
ATOM 743 C CA . MET A 1 98 ? 5.014 8.737 -5.260 1.00 94.25 98 MET A CA 1
ATOM 744 C C . MET A 1 98 ? 5.760 7.598 -4.542 1.00 94.25 98 MET A C 1
ATOM 746 O O . MET A 1 98 ? 5.462 6.414 -4.683 1.00 94.25 98 MET A O 1
ATOM 750 N N . HIS A 1 99 ? 6.793 7.943 -3.770 1.00 96.19 99 HIS A N 1
ATOM 751 C CA . HIS A 1 99 ? 7.750 6.962 -3.247 1.00 96.19 99 HIS A CA 1
ATOM 752 C C . HIS A 1 99 ? 7.357 6.334 -1.890 1.00 96.19 99 HIS A C 1
ATOM 754 O O . HIS A 1 99 ? 8.175 5.647 -1.265 1.00 96.19 99 HIS A O 1
ATOM 760 N N . HIS A 1 100 ? 6.128 6.537 -1.409 1.00 97.62 100 HIS A N 1
ATOM 761 C CA . HIS A 1 100 ? 5.658 5.931 -0.159 1.00 97.62 100 HIS A CA 1
ATOM 762 C C . HIS A 1 100 ? 5.506 4.409 -0.259 1.00 97.62 100 HIS A C 1
ATOM 764 O O . HIS A 1 100 ? 5.323 3.841 -1.336 1.00 97.62 100 HIS A O 1
ATOM 770 N N . LYS A 1 101 ? 5.651 3.739 0.891 1.00 97.88 101 LYS A N 1
ATOM 771 C CA . LYS A 1 101 ? 5.608 2.276 1.032 1.00 97.88 101 LYS A CA 1
ATOM 772 C C . LYS A 1 101 ? 4.948 1.912 2.354 1.00 97.88 101 LYS A C 1
ATOM 774 O O . LYS A 1 101 ? 5.597 1.417 3.274 1.00 97.88 101 LYS A O 1
ATOM 779 N N . PHE A 1 102 ? 3.665 2.225 2.467 1.00 98.56 102 PHE A N 1
ATOM 780 C CA . PHE A 1 102 ? 2.902 1.910 3.662 1.00 98.56 102 PHE A CA 1
ATOM 781 C C . PHE A 1 102 ? 1.513 1.359 3.351 1.00 98.56 102 PHE A C 1
ATOM 783 O O . PHE A 1 102 ? 0.940 1.586 2.285 1.00 98.56 102 PHE A O 1
ATOM 790 N N . ALA A 1 103 ? 0.975 0.625 4.315 1.00 98.69 103 ALA A N 1
ATOM 791 C CA . ALA A 1 103 ? -0.383 0.126 4.329 1.00 98.69 103 ALA A CA 1
ATOM 792 C C . ALA A 1 103 ? -1.005 0.381 5.702 1.00 98.69 103 ALA A C 1
ATOM 794 O O . ALA A 1 103 ? -0.337 0.226 6.725 1.00 98.69 103 ALA A O 1
ATOM 795 N N . ILE A 1 104 ? -2.285 0.737 5.722 1.00 98.81 104 ILE A N 1
ATOM 796 C CA . ILE A 1 104 ? -3.063 0.901 6.948 1.00 98.81 104 ILE A CA 1
ATOM 797 C C . ILE A 1 104 ? -4.207 -0.102 6.910 1.00 98.81 104 ILE A C 1
ATOM 799 O O . ILE A 1 104 ? -5.019 -0.095 5.984 1.00 98.81 104 ILE A O 1
ATOM 803 N N . VAL A 1 105 ? -4.258 -0.980 7.908 1.00 98.75 105 VAL A N 1
ATOM 804 C CA . VAL A 1 105 ? -5.299 -2.004 8.040 1.00 98.75 105 VAL A CA 1
ATOM 805 C C . VAL A 1 105 ? -6.297 -1.567 9.100 1.00 98.75 105 VAL A C 1
ATOM 807 O O . VAL A 1 105 ? -5.913 -1.275 10.234 1.00 98.75 105 VAL A O 1
ATOM 810 N N . ASP A 1 106 ? -7.576 -1.513 8.725 1.00 98.56 106 ASP A N 1
ATOM 811 C CA . ASP A 1 106 ? -8.714 -1.185 9.593 1.00 98.56 106 ASP A CA 1
ATOM 812 C C . ASP A 1 106 ? -8.539 0.103 10.418 1.00 98.56 106 ASP A C 1
ATOM 814 O O . ASP A 1 106 ? -9.150 0.249 11.478 1.00 98.56 106 ASP A O 1
ATOM 818 N N . LYS A 1 107 ? -7.700 1.038 9.944 1.00 98.31 107 LYS A N 1
ATOM 819 C CA . LYS A 1 107 ? -7.296 2.257 10.670 1.00 98.31 107 LYS A CA 1
ATOM 820 C C . LYS A 1 107 ? -6.710 1.979 12.062 1.00 98.31 107 LYS A C 1
ATOM 822 O O . LYS A 1 107 ? -6.863 2.794 12.965 1.00 98.31 107 LYS A O 1
ATOM 827 N N . LYS A 1 108 ? -6.077 0.817 12.243 1.00 98.00 108 LYS A N 1
ATOM 828 C CA . LYS A 1 108 ? -5.532 0.351 13.531 1.00 98.00 108 LYS A CA 1
ATOM 829 C C . LYS A 1 108 ? -4.103 -0.156 13.455 1.00 98.00 108 LYS A C 1
ATOM 831 O O . LYS A 1 108 ? -3.393 -0.098 14.449 1.00 98.00 108 LYS A O 1
ATOM 836 N N . VAL A 1 109 ? -3.697 -0.669 12.298 1.00 98.25 109 VAL A N 1
ATOM 837 C CA . VAL A 1 109 ? -2.362 -1.236 12.100 1.00 98.25 109 VAL A CA 1
ATOM 838 C C . VAL A 1 109 ? -1.686 -0.471 10.981 1.00 98.25 109 VAL A C 1
ATOM 840 O O . VAL A 1 109 ? -2.246 -0.359 9.890 1.00 98.25 109 VAL A O 1
ATOM 843 N N . LEU A 1 110 ? -0.473 0.003 11.238 1.00 98.44 110 LEU A N 1
ATOM 844 C CA . LEU A 1 110 ? 0.418 0.565 10.236 1.00 98.44 110 LEU A CA 1
ATOM 845 C C . LEU A 1 1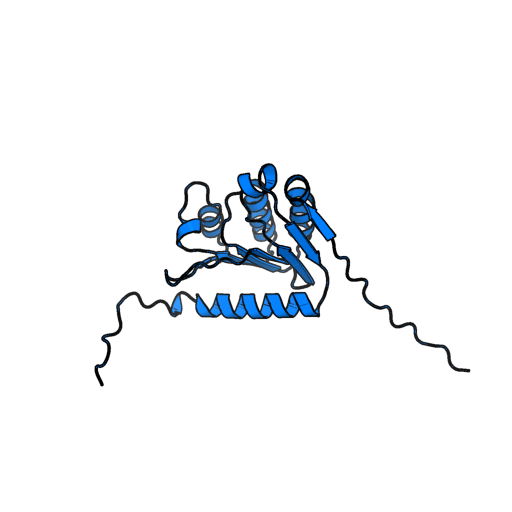10 ? 1.468 -0.481 9.858 1.00 98.44 110 LEU A C 1
ATOM 847 O O . LEU A 1 110 ? 2.143 -1.037 10.721 1.00 98.44 110 LEU A O 1
ATOM 851 N N . ILE A 1 111 ? 1.625 -0.716 8.560 1.00 97.81 111 ILE A N 1
ATOM 852 C CA . ILE A 1 111 ? 2.726 -1.475 7.964 1.00 97.81 111 ILE A CA 1
ATOM 853 C C . ILE A 1 111 ? 3.519 -0.480 7.121 1.00 97.81 111 ILE A C 1
ATOM 855 O O . ILE A 1 111 ? 2.955 0.109 6.206 1.00 97.81 111 ILE A O 1
ATOM 859 N N . THR A 1 112 ? 4.802 -0.272 7.395 1.00 97.75 112 THR A N 1
ATOM 860 C CA . THR A 1 112 ? 5.638 0.691 6.655 1.00 97.75 112 THR A CA 1
ATOM 861 C C . THR A 1 112 ? 7.099 0.252 6.613 1.00 97.75 112 THR A C 1
ATOM 863 O O . THR A 1 112 ? 7.495 -0.676 7.317 1.00 97.75 112 THR A O 1
ATOM 866 N N . GLY A 1 113 ? 7.924 0.892 5.791 1.00 94.62 113 GLY A N 1
ATOM 867 C CA . GLY A 1 113 ? 9.360 0.635 5.732 1.00 94.62 113 GLY A CA 1
ATOM 868 C C . GLY A 1 113 ? 9.957 0.955 4.369 1.00 94.62 113 GLY A C 1
ATOM 869 O O . GLY A 1 113 ? 9.457 1.812 3.640 1.00 94.62 113 GLY A O 1
ATOM 870 N N . SER A 1 114 ? 11.037 0.260 4.020 1.00 95.44 114 SER A N 1
ATOM 871 C CA . SER A 1 114 ? 11.686 0.398 2.712 1.00 95.44 114 SER A CA 1
ATOM 872 C C . SER A 1 114 ? 11.107 -0.548 1.653 1.00 95.44 114 SER A C 1
ATOM 874 O O . SER A 1 114 ? 11.335 -0.341 0.461 1.00 95.44 114 SER A O 1
ATOM 876 N N . LEU A 1 115 ? 10.331 -1.556 2.076 1.00 94.06 115 LEU A N 1
ATOM 877 C CA . LEU A 1 115 ? 9.866 -2.650 1.228 1.00 94.06 115 LEU A CA 1
ATOM 878 C C . LEU A 1 115 ? 8.893 -2.181 0.138 1.00 94.06 115 LEU A C 1
ATOM 880 O O . LEU A 1 115 ? 7.717 -1.913 0.388 1.00 94.06 115 LEU A O 1
ATOM 884 N N . ASN A 1 116 ? 9.357 -2.209 -1.108 1.00 96.75 116 ASN A N 1
ATOM 885 C CA . ASN A 1 116 ? 8.466 -2.266 -2.262 1.00 96.75 116 ASN A CA 1
ATOM 886 C C . ASN A 1 116 ? 7.733 -3.613 -2.304 1.00 96.75 116 ASN A C 1
ATOM 888 O O . ASN A 1 116 ? 8.315 -4.657 -2.016 1.00 96.75 116 ASN A O 1
ATOM 892 N N . TRP A 1 117 ? 6.469 -3.637 -2.727 1.00 96.69 117 TRP A N 1
ATOM 893 C CA . TRP A 1 117 ? 5.679 -4.872 -2.786 1.00 96.69 117 TRP A CA 1
ATOM 894 C C . TRP A 1 117 ? 5.940 -5.633 -4.090 1.00 96.69 117 TRP A C 1
ATOM 896 O O . TRP A 1 117 ? 5.035 -5.929 -4.874 1.00 96.69 117 TRP A O 1
ATOM 906 N N . THR A 1 118 ? 7.208 -5.950 -4.338 1.00 96.19 118 THR A N 1
ATOM 907 C CA . THR A 1 118 ? 7.689 -6.668 -5.521 1.00 96.19 118 THR A CA 1
ATOM 908 C C . THR A 1 118 ? 8.326 -7.988 -5.105 1.00 96.19 118 THR A C 1
ATOM 910 O O . THR A 1 118 ? 8.895 -8.101 -4.020 1.00 96.19 118 THR A O 1
ATOM 913 N N . THR A 1 119 ? 8.256 -9.005 -5.968 1.00 91.69 119 THR A N 1
ATOM 914 C CA . THR A 1 119 ? 8.899 -10.305 -5.700 1.00 91.69 119 THR A CA 1
ATOM 915 C C . THR A 1 119 ? 10.396 -10.143 -5.427 1.00 91.69 119 THR A C 1
ATOM 917 O O . THR A 1 119 ? 10.920 -10.750 -4.498 1.00 91.69 119 THR A O 1
ATOM 920 N N . GLN A 1 120 ? 11.062 -9.268 -6.188 1.00 90.75 120 GLN A N 1
ATOM 921 C CA . GLN A 1 120 ? 12.481 -8.963 -6.019 1.00 90.75 120 GLN A CA 1
ATOM 922 C C . GLN A 1 120 ? 12.782 -8.370 -4.638 1.00 90.75 120 GLN A C 1
ATOM 924 O O . GLN A 1 120 ? 13.696 -8.840 -3.965 1.00 90.75 120 GLN A O 1
ATOM 929 N N . ALA A 1 121 ? 12.011 -7.371 -4.198 1.00 89.88 121 ALA A N 1
ATOM 930 C CA . ALA A 1 121 ? 12.257 -6.723 -2.914 1.00 89.88 121 ALA A CA 1
ATOM 931 C C . ALA A 1 121 ? 12.021 -7.677 -1.735 1.00 89.88 121 ALA A C 1
ATOM 933 O O . ALA A 1 121 ? 12.788 -7.679 -0.780 1.00 89.88 121 ALA A O 1
ATOM 934 N N . ILE A 1 122 ? 11.012 -8.544 -1.844 1.00 88.50 122 ILE A N 1
ATOM 935 C CA . ILE A 1 122 ? 10.700 -9.560 -0.834 1.00 88.50 122 ILE A CA 1
ATOM 936 C C . ILE A 1 122 ? 11.799 -10.631 -0.743 1.00 88.50 122 ILE A C 1
ATOM 938 O O . ILE A 1 122 ? 12.168 -11.042 0.350 1.00 88.50 122 ILE A O 1
ATOM 942 N N . GLN A 1 123 ? 12.301 -11.128 -1.874 1.00 85.56 123 GLN A N 1
ATOM 943 C CA . GLN A 1 123 ? 13.169 -12.313 -1.873 1.00 85.56 123 GLN A CA 1
ATOM 944 C C . GLN A 1 123 ? 14.660 -11.986 -1.810 1.00 85.56 123 GLN A C 1
ATOM 946 O O . GLN A 1 123 ? 15.425 -12.756 -1.239 1.00 85.56 123 GLN A O 1
ATOM 951 N N . ASN A 1 124 ? 15.074 -10.871 -2.410 1.00 84.56 124 ASN A N 1
ATOM 952 C CA . ASN A 1 124 ? 16.469 -10.678 -2.804 1.00 84.56 124 ASN A CA 1
ATOM 953 C C . ASN A 1 124 ? 17.077 -9.359 -2.306 1.00 84.56 124 ASN A C 1
ATOM 955 O O . ASN A 1 124 ? 18.302 -9.238 -2.267 1.00 84.56 124 ASN A O 1
ATOM 959 N N . ASN A 1 125 ? 16.264 -8.366 -1.934 1.00 86.06 125 ASN A N 1
ATOM 960 C CA . ASN A 1 125 ? 16.776 -7.088 -1.439 1.00 86.06 125 ASN A CA 1
ATOM 961 C C . ASN A 1 125 ? 16.954 -7.102 0.083 1.00 86.06 125 ASN A C 1
ATOM 963 O O . ASN A 1 125 ? 16.367 -7.905 0.802 1.00 86.06 125 ASN A O 1
ATOM 967 N N . ARG A 1 126 ? 17.749 -6.158 0.592 1.00 86.06 126 ARG A N 1
ATOM 968 C CA . ARG A 1 126 ? 17.797 -5.845 2.023 1.00 86.06 126 ARG A CA 1
ATOM 969 C C . ARG A 1 126 ? 16.779 -4.753 2.312 1.00 86.06 126 ARG A C 1
ATOM 971 O O . ARG A 1 126 ? 17.054 -3.583 2.080 1.00 86.06 126 ARG A O 1
ATOM 978 N N . GLU A 1 127 ? 15.620 -5.162 2.802 1.00 88.69 127 GLU A N 1
ATOM 979 C CA . GLU A 1 127 ? 14.496 -4.284 3.122 1.00 88.69 127 GLU A CA 1
ATOM 980 C C . GLU A 1 127 ? 14.138 -4.412 4.601 1.00 88.69 127 GLU A C 1
ATOM 982 O O . GLU A 1 127 ? 14.337 -5.472 5.207 1.00 88.69 127 GLU A O 1
ATOM 987 N N . ASN A 1 128 ? 13.556 -3.354 5.161 1.00 89.06 128 ASN A N 1
ATOM 988 C CA . ASN A 1 128 ? 12.926 -3.388 6.472 1.00 89.06 128 ASN A CA 1
ATOM 989 C C . ASN A 1 128 ? 11.408 -3.234 6.351 1.00 89.06 128 ASN A C 1
ATOM 991 O O . ASN A 1 128 ? 10.905 -2.471 5.522 1.00 89.06 128 ASN A O 1
ATOM 995 N N . VAL A 1 129 ? 10.693 -3.914 7.245 1.00 93.81 129 VAL A N 1
ATOM 996 C CA . VAL A 1 129 ? 9.263 -3.704 7.479 1.00 93.81 129 VAL A CA 1
ATOM 997 C C . VAL A 1 129 ? 9.025 -3.510 8.966 1.00 93.81 129 VAL A C 1
ATOM 999 O O . VAL A 1 129 ? 9.442 -4.334 9.776 1.00 93.81 129 VAL A O 1
ATOM 1002 N N . LEU A 1 130 ? 8.337 -2.424 9.296 1.00 94.25 130 LEU A N 1
ATOM 1003 C CA . LEU A 1 130 ? 7.793 -2.126 10.610 1.00 94.25 130 LEU A CA 1
ATOM 1004 C C . LEU A 1 130 ? 6.290 -2.363 10.574 1.00 94.25 130 LEU A C 1
ATOM 1006 O O . LEU A 1 130 ? 5.601 -1.871 9.678 1.00 94.25 130 LEU A O 1
ATOM 1010 N N . ILE A 1 131 ? 5.795 -3.110 11.553 1.00 95.62 131 ILE A N 1
ATOM 1011 C CA . ILE A 1 131 ? 4.366 -3.306 11.776 1.00 95.62 131 ILE A CA 1
ATOM 1012 C C . ILE A 1 131 ? 4.050 -2.856 13.188 1.00 95.62 131 ILE A C 1
ATOM 1014 O O . ILE A 1 131 ? 4.708 -3.309 14.124 1.00 95.62 131 ILE A O 1
ATOM 1018 N N . MET A 1 132 ? 3.073 -1.966 13.330 1.00 94.31 132 MET A N 1
ATOM 1019 C CA . MET A 1 132 ? 2.738 -1.378 14.620 1.00 94.31 132 MET A CA 1
ATOM 1020 C C . MET A 1 132 ? 1.248 -1.085 14.774 1.00 94.31 132 MET A C 1
ATOM 1022 O O . MET A 1 132 ? 0.577 -0.646 13.840 1.00 94.31 132 MET A O 1
ATOM 1026 N N . GLU A 1 133 ? 0.767 -1.311 15.992 1.00 96.19 133 GLU A N 1
ATOM 1027 C CA . GLU A 1 133 ? -0.566 -0.951 16.480 1.00 96.19 133 GLU A CA 1
ATOM 1028 C C . GLU A 1 133 ? -0.439 0.237 17.437 1.00 96.19 133 GLU A C 1
ATOM 1030 O O . GLU A 1 133 ? -0.562 0.097 18.652 1.00 96.19 133 GLU A O 1
ATOM 1035 N N . ASP A 1 134 ? -0.117 1.401 16.879 1.00 95.88 134 ASP A N 1
ATOM 1036 C CA . ASP A 1 134 ? 0.016 2.650 17.624 1.00 95.88 134 ASP A CA 1
ATOM 1037 C C . ASP A 1 134 ? -0.928 3.693 17.023 1.00 95.88 134 ASP A C 1
ATOM 1039 O O . ASP A 1 134 ? -0.798 4.062 15.854 1.00 95.88 134 ASP A O 1
ATOM 1043 N N . GLU A 1 135 ? -1.916 4.126 17.807 1.00 95.75 135 GLU A N 1
ATOM 1044 C CA . GLU A 1 135 ? -2.989 5.005 17.337 1.00 95.75 135 GLU A CA 1
ATOM 1045 C C . GLU A 1 135 ? -2.461 6.353 16.830 1.00 95.75 135 GLU A C 1
ATOM 1047 O O . GLU A 1 135 ? -2.987 6.881 15.848 1.00 95.75 135 GLU A O 1
ATOM 1052 N N . GLU A 1 136 ? -1.401 6.890 17.442 1.00 96.81 136 GLU A N 1
ATOM 1053 C CA . GLU A 1 136 ? -0.830 8.179 17.056 1.00 96.81 136 GLU A CA 1
ATOM 1054 C C . GLU A 1 136 ? -0.167 8.079 15.680 1.00 96.81 136 GLU A C 1
ATOM 1056 O O . GLU A 1 136 ? -0.486 8.852 14.771 1.00 96.81 136 GLU A O 1
ATOM 1061 N N . TYR A 1 137 ? 0.681 7.067 15.473 1.00 97.06 137 TYR A N 1
ATOM 1062 C CA . TYR A 1 137 ? 1.332 6.858 14.178 1.00 97.06 137 TYR A CA 1
ATOM 1063 C C . TYR A 1 137 ? 0.346 6.445 13.086 1.00 97.06 137 TYR A C 1
ATOM 1065 O O . TYR A 1 137 ? 0.428 6.936 11.959 1.00 97.06 137 TYR A O 1
ATOM 1073 N N . VAL A 1 138 ? -0.613 5.573 13.401 1.00 98.38 138 VAL A N 1
ATOM 1074 C CA . VAL A 1 138 ? -1.648 5.160 12.446 1.00 98.38 138 VAL A CA 1
ATOM 1075 C C . VAL A 1 138 ? -2.462 6.363 11.983 1.00 98.38 138 VAL A C 1
ATOM 1077 O O . VAL A 1 138 ? -2.722 6.495 10.785 1.00 98.38 138 VAL A O 1
ATOM 1080 N N . LYS A 1 139 ? -2.825 7.264 12.902 1.00 98.19 139 LYS A N 1
ATOM 1081 C CA . LYS A 1 139 ? -3.546 8.492 12.570 1.00 98.19 139 LYS A CA 1
ATOM 1082 C C . LYS A 1 139 ? -2.737 9.384 11.629 1.00 98.19 139 LYS A C 1
ATOM 1084 O O . LYS A 1 139 ? -3.278 9.789 10.605 1.00 98.19 139 LYS A O 1
ATOM 1089 N N . LEU A 1 140 ? -1.459 9.635 11.920 1.00 98.44 140 LEU A N 1
ATOM 1090 C CA . LEU A 1 140 ? -0.598 10.477 11.076 1.00 98.44 140 LEU A CA 1
ATOM 1091 C C . LEU A 1 140 ? -0.473 9.934 9.645 1.00 98.44 140 LEU A C 1
ATOM 1093 O O . LEU A 1 140 ? -0.619 10.675 8.675 1.00 98.44 140 LEU A O 1
ATOM 1097 N N . PHE A 1 141 ? -0.254 8.626 9.495 1.00 98.62 141 PHE A N 1
ATOM 1098 C CA . PHE A 1 141 ? -0.170 8.001 8.172 1.00 98.62 141 PHE A CA 1
ATOM 1099 C C . PHE A 1 141 ? -1.520 7.977 7.446 1.00 98.62 141 PHE A C 1
ATOM 1101 O O . PHE A 1 141 ? -1.556 8.075 6.219 1.00 98.62 141 PHE A O 1
ATOM 1108 N N . LEU A 1 142 ? -2.633 7.855 8.175 1.00 98.75 142 LEU A N 1
ATOM 1109 C CA . LEU A 1 142 ? -3.969 7.929 7.587 1.00 98.75 142 LEU A CA 1
ATOM 1110 C C . LEU A 1 142 ? -4.281 9.340 7.085 1.00 98.75 142 LEU A C 1
ATOM 1112 O O . LEU A 1 142 ? -4.815 9.482 5.989 1.00 98.75 142 LEU A O 1
ATOM 1116 N N . GLU A 1 143 ? -3.937 10.371 7.854 1.00 98.69 143 GLU A N 1
ATOM 1117 C CA . GLU A 1 143 ? -4.079 11.768 7.436 1.00 98.69 143 GLU A CA 1
ATOM 1118 C C . GLU A 1 143 ? -3.265 12.047 6.169 1.00 98.69 143 GLU A C 1
ATOM 1120 O O . GLU A 1 143 ? -3.795 12.625 5.219 1.00 98.69 143 GLU A O 1
ATOM 1125 N N . GLU A 1 144 ? -2.026 11.553 6.104 1.00 98.62 144 GLU A N 1
ATOM 1126 C CA . GLU A 1 144 ? -1.202 11.674 4.900 1.00 98.62 144 GLU A CA 1
ATOM 1127 C C . GLU A 1 144 ? -1.795 10.904 3.714 1.00 98.62 144 GLU A C 1
ATOM 1129 O O . GLU A 1 144 ? -1.852 11.425 2.600 1.00 98.62 144 GLU A O 1
ATOM 1134 N N . PHE A 1 145 ? -2.318 9.694 3.941 1.00 98.75 145 PHE A N 1
ATOM 1135 C CA . PHE A 1 145 ? -3.022 8.949 2.901 1.00 98.75 145 PHE A CA 1
ATOM 1136 C C . PHE A 1 145 ? -4.203 9.744 2.341 1.00 98.75 145 PHE A C 1
ATOM 1138 O O . PHE A 1 145 ? -4.344 9.839 1.126 1.00 98.75 145 PHE A O 1
ATOM 1145 N N . GLU A 1 146 ? -5.057 10.313 3.197 1.00 98.62 146 GLU A N 1
ATOM 1146 C CA . GLU A 1 146 ? -6.219 11.091 2.751 1.00 98.62 146 GLU A CA 1
ATOM 1147 C C . GLU A 1 146 ? -5.804 12.378 2.029 1.00 98.62 146 GLU A C 1
ATOM 1149 O O . GLU A 1 146 ? -6.429 12.746 1.030 1.00 98.62 146 GLU A O 1
ATOM 1154 N N . ARG A 1 147 ? -4.726 13.034 2.481 1.00 97.88 147 ARG A N 1
ATOM 1155 C CA . ARG A 1 147 ? -4.152 14.208 1.815 1.00 97.88 147 ARG A CA 1
ATOM 1156 C C . ARG A 1 147 ? -3.727 13.870 0.385 1.00 97.88 147 ARG A C 1
ATOM 1158 O O . ARG A 1 147 ? -4.188 14.528 -0.546 1.00 97.88 147 ARG A O 1
ATOM 1165 N N . ILE A 1 148 ? -2.911 12.825 0.207 1.00 96.50 148 ILE A N 1
ATOM 1166 C CA . ILE A 1 148 ? -2.451 12.366 -1.115 1.00 96.50 148 ILE A CA 1
ATOM 1167 C C . ILE A 1 148 ? -3.635 11.872 -1.951 1.00 96.50 148 ILE A C 1
ATOM 1169 O O . ILE A 1 148 ? -3.736 12.167 -3.141 1.00 96.50 148 ILE A O 1
ATOM 1173 N N . TRP A 1 149 ? -4.565 11.133 -1.339 1.00 97.62 149 TRP A N 1
ATOM 1174 C CA . TRP A 1 149 ? -5.763 10.647 -2.014 1.00 97.62 149 TRP A CA 1
ATOM 1175 C C . TRP A 1 149 ? -6.503 11.813 -2.661 1.00 97.62 149 TRP A C 1
ATOM 1177 O O . TRP A 1 149 ? -6.838 11.737 -3.840 1.00 97.62 149 TRP A O 1
ATOM 1187 N N . GLU A 1 150 ? -6.733 12.894 -1.918 1.00 96.06 150 GLU A N 1
ATOM 1188 C CA . GLU A 1 150 ? -7.456 14.069 -2.399 1.00 96.06 150 GLU A CA 1
ATOM 1189 C C . GLU A 1 150 ? -6.643 14.967 -3.343 1.00 96.06 150 GLU A C 1
ATOM 1191 O O . GLU A 1 150 ? -7.227 15.623 -4.213 1.00 96.06 150 GLU A O 1
ATOM 1196 N N . GLU A 1 151 ? -5.318 14.981 -3.214 1.00 93.06 151 GLU A N 1
ATOM 1197 C CA . GLU A 1 151 ? -4.403 15.584 -4.187 1.00 93.06 151 GLU A CA 1
ATOM 1198 C C . GLU A 1 151 ? -4.534 14.894 -5.552 1.00 93.06 151 GLU A C 1
ATOM 1200 O O . GLU A 1 151 ? -4.774 15.549 -6.564 1.00 93.06 151 GLU A O 1
ATOM 1205 N 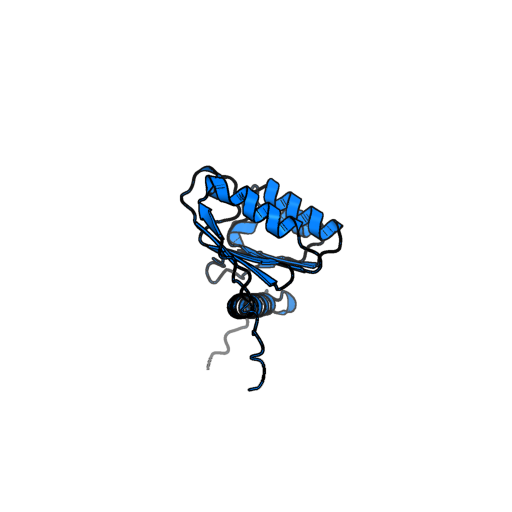N . PHE A 1 152 ? -4.515 13.560 -5.568 1.00 94.00 152 PHE A N 1
ATOM 1206 C CA . PHE A 1 152 ? -4.618 12.745 -6.782 1.00 94.00 152 PHE A CA 1
ATOM 1207 C C . PHE A 1 152 ? -6.059 12.430 -7.181 1.00 94.00 152 PHE A C 1
ATOM 1209 O O . PHE A 1 152 ? -6.337 11.424 -7.838 1.00 94.00 152 PHE A O 1
ATOM 1216 N N . ASN A 1 153 ? -7.008 13.269 -6.770 1.00 94.12 153 ASN A N 1
ATOM 1217 C CA . ASN A 1 153 ? -8.398 13.119 -7.157 1.00 94.12 153 ASN A CA 1
ATOM 1218 C C . ASN A 1 153 ? -8.543 13.326 -8.676 1.00 94.12 153 ASN A C 1
ATOM 1220 O O . ASN A 1 153 ? -8.313 14.442 -9.144 1.00 94.12 153 ASN A O 1
ATOM 1224 N N . PRO A 1 154 ? -8.991 12.316 -9.453 1.00 89.94 154 PRO A N 1
ATOM 1225 C CA . PRO A 1 154 ? -9.081 12.444 -10.907 1.00 89.94 154 PRO A CA 1
ATOM 1226 C C . PRO A 1 154 ? -10.017 13.562 -11.379 1.00 89.94 154 PRO A C 1
ATOM 1228 O O . PRO A 1 154 ? -9.857 14.073 -12.481 1.00 89.94 154 PRO A O 1
ATOM 1231 N N . ALA A 1 155 ? -10.970 13.986 -10.539 1.00 89.81 155 ALA A N 1
ATOM 1232 C CA . ALA A 1 155 ? -11.831 15.134 -10.826 1.00 89.81 155 ALA A CA 1
ATOM 1233 C C . ALA A 1 155 ? -11.067 16.472 -10.895 1.00 89.81 155 ALA A C 1
ATOM 1235 O O . ALA A 1 155 ? -11.611 17.458 -11.383 1.00 89.81 155 ALA A O 1
ATOM 1236 N N . LYS A 1 156 ? -9.825 16.513 -10.399 1.00 85.88 156 LYS A N 1
ATOM 1237 C CA . LYS A 1 156 ? -8.942 17.684 -10.422 1.00 85.88 156 LYS A CA 1
ATOM 1238 C C . LYS A 1 156 ? -7.889 17.626 -11.529 1.00 85.88 156 LYS A C 1
ATOM 1240 O O . LYS A 1 156 ? -7.130 18.581 -11.668 1.00 85.88 156 LYS A O 1
ATOM 1245 N N . TYR A 1 157 ? -7.808 16.536 -12.296 1.00 82.62 157 TYR A N 1
ATOM 1246 C CA . TYR A 1 157 ? -6.791 16.404 -13.337 1.00 82.62 157 TYR A CA 1
ATOM 1247 C C . TYR A 1 157 ? -7.026 17.422 -14.457 1.00 82.62 157 TYR A C 1
ATOM 1249 O O . TYR A 1 157 ? -8.110 17.505 -15.038 1.00 82.62 157 TYR A O 1
ATOM 1257 N N . THR A 1 158 ? -5.992 18.201 -14.769 1.00 71.62 158 THR A N 1
ATOM 1258 C CA . THR A 1 158 ? -5.993 19.139 -15.891 1.00 71.62 158 THR A CA 1
ATOM 1259 C C . THR A 1 158 ? -5.378 18.465 -17.107 1.00 71.62 158 THR A C 1
ATOM 1261 O O . THR A 1 158 ? -4.162 18.340 -17.203 1.00 71.62 158 THR A O 1
ATOM 1264 N N . PHE A 1 159 ? -6.215 18.049 -18.055 1.00 70.00 159 PHE A N 1
ATOM 1265 C CA . PHE A 1 159 ? -5.751 17.423 -19.302 1.00 70.00 159 PHE A CA 1
ATOM 1266 C C . PHE A 1 159 ? -5.229 18.434 -20.331 1.00 70.00 159 PHE A C 1
ATOM 1268 O O . PHE A 1 159 ? -4.605 18.054 -21.317 1.00 70.00 159 PHE A O 1
ATOM 1275 N N . PHE A 1 160 ? -5.475 19.724 -20.096 1.00 69.62 160 PHE A N 1
ATOM 1276 C CA . PHE A 1 160 ? -5.011 20.818 -20.936 1.00 69.62 160 PHE A CA 1
ATOM 1277 C C . PHE A 1 160 ? -4.227 21.812 -20.075 1.00 69.62 160 PHE A C 1
ATOM 1279 O O . PHE A 1 160 ? -4.695 22.143 -18.979 1.00 69.62 160 PHE A O 1
ATOM 1286 N N . PRO A 1 161 ? -3.067 22.310 -20.542 1.00 60.38 161 PRO A N 1
ATOM 1287 C CA . PRO A 1 161 ? -2.366 23.386 -19.859 1.00 60.38 161 PRO A CA 1
ATOM 1288 C C . PRO A 1 161 ? -3.309 24.582 -19.725 1.00 60.38 161 PRO A C 1
ATOM 1290 O O . PRO A 1 161 ? -3.855 25.053 -20.723 1.00 60.38 161 PRO A O 1
ATOM 1293 N N . GLN A 1 162 ? -3.511 25.086 -18.507 1.00 59.00 162 GLN A N 1
ATOM 1294 C CA . GLN A 1 162 ? -4.135 26.396 -18.363 1.00 59.00 162 GLN A CA 1
ATOM 1295 C C . GLN A 1 162 ? -3.169 27.425 -18.949 1.00 59.00 162 GLN A C 1
ATOM 1297 O O . GLN A 1 162 ? -2.001 27.464 -18.552 1.00 59.00 162 GLN A O 1
ATOM 1302 N N . GLU A 1 163 ? -3.631 28.222 -19.918 1.00 53.38 163 GLU A N 1
ATOM 1303 C CA . GLU A 1 163 ? -2.855 29.339 -20.452 1.00 53.38 163 GLU A CA 1
ATOM 1304 C C . GLU A 1 163 ? -2.326 30.159 -19.275 1.00 53.38 163 GLU A C 1
ATOM 1306 O O . GLU A 1 163 ? -3.097 30.679 -18.461 1.00 53.38 163 GLU A O 1
ATOM 1311 N N . LYS A 1 164 ? -0.996 30.235 -19.144 1.00 51.41 164 LYS A N 1
ATOM 1312 C CA . LYS A 1 164 ? -0.367 31.105 -18.155 1.00 51.41 164 LYS A CA 1
ATOM 1313 C C . LYS A 1 164 ? -0.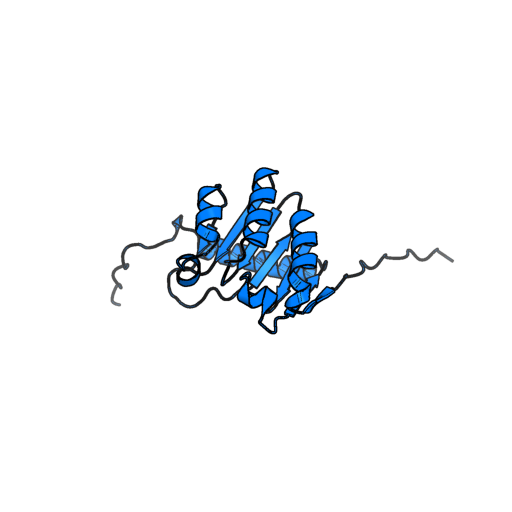816 32.524 -18.476 1.00 51.41 164 LYS A C 1
ATOM 1315 O O . LYS A 1 164 ? -0.308 33.117 -19.424 1.00 51.41 164 LYS A O 1
ATOM 1320 N N . LYS A 1 165 ? -1.750 33.069 -17.690 1.00 47.03 165 LYS A N 1
ATOM 1321 C CA . LYS A 1 165 ? -2.028 34.506 -17.696 1.00 47.03 165 LYS A CA 1
ATOM 1322 C C . LYS A 1 165 ? -0.721 35.202 -17.345 1.00 47.03 165 LYS A C 1
ATOM 1324 O O . LYS A 1 165 ? -0.278 35.156 -16.201 1.00 47.03 165 LYS A O 1
ATOM 1329 N N . THR A 1 166 ? -0.075 35.753 -18.361 1.00 49.28 166 THR A N 1
ATOM 1330 C CA . THR A 1 166 ? 1.084 36.621 -18.208 1.00 49.28 166 THR A CA 1
ATOM 1331 C C . THR A 1 166 ? 0.589 37.847 -17.443 1.00 49.28 166 THR A C 1
ATOM 1333 O O . THR A 1 166 ? -0.322 38.526 -17.917 1.00 49.28 166 THR A O 1
ATOM 1336 N N . GLN A 1 167 ? 1.086 38.040 -16.220 1.00 46.50 167 GLN A N 1
ATOM 1337 C CA . GLN A 1 167 ? 1.019 39.336 -15.544 1.00 46.50 167 GLN A CA 1
ATOM 1338 C C . GLN A 1 167 ? 2.166 40.204 -16.046 1.00 46.50 167 GLN A C 1
ATOM 1340 O O . GLN A 1 167 ? 3.257 39.630 -16.278 1.00 46.50 167 GLN A O 1
#

Secondary structure (DSSP, 8-state):
-PPP----------EEEEHHHHHHHHHHHHHH-SSEEEEEES-B--HHHHHHHHHHHHTT-EEEEEE-HHHHHSTT-SHHHHHHTT-EEEE--SSS----EEEEETTTEEEEES--BSHHHHHTS--EEEEE--HHHHHHHHHHHHHHHHHT-GGG--SSPPP----

Solvent-accessible surface area (backbone atoms only — not comparable to full-atom values): 9326 Å² total; per-residue (Å²): 139,78,86,82,79,81,77,80,74,80,77,61,57,74,46,80,32,49,18,76,58,32,62,61,60,53,49,54,56,59,73,64,49,74,56,29,35,45,35,34,35,29,40,48,39,24,65,71,60,43,51,52,54,52,52,40,42,76,72,65,23,48,51,41,36,40,31,16,57,69,48,47,70,40,90,67,30,37,52,61,60,41,46,74,72,69,39,51,72,38,40,57,83,88,79,67,82,44,72,49,32,36,36,34,36,54,84,48,33,32,37,35,52,72,46,45,48,26,56,60,36,34,68,74,42,95,27,44,36,42,34,34,48,38,70,70,62,30,48,55,54,49,53,50,48,53,52,51,50,62,70,36,32,75,93,70,64,73,94,60,84,75,80,77,78,79,127

Foldseek 3Di:
DDDDDDDPDPPKPKDKDWQQGVPVVVLVLLLPFDAEKEWQAAAAQAVVVLVSQLVCVVNVHQYEYEYEPVRCPDPRGSVVVCVVSVHHYFYDDPPDGSHFGWMAGPLFKIKGWNAHNHPCSNRPNGIMIIITRDNVVSVVVVVVSVVVCVVRPVVPDDPDDDPPPDD

Radius of gyration: 18.36 Å; Cα contacts (8 Å, |Δi|>4): 286; chains: 1; bounding box: 34×53×72 Å

Sequence (167 aa):
MGPLRWQVAAAAAVGLALAMEALLPVLRWLLAARASLELCLFAFSSPQLGRAVQLLHQRGVRVRVVTDCDYMALNGSQIGLLRKAGIQVRHDQDLGYMHHKFAIVDKKVLITGSLNWTTQAIQNNRENVLIMEDEEYVKLFLEEFERIWEEFNPAKYTFFPQEKKTQ

Nearest PDB structures (foldseek):
  4ggj-assembly1_A  TM=9.602E-01  e=1.368E-23  Mus musculus
  4gel-assembly1_A  TM=9.814E-01  e=9.138E-14  Drosophila melanogaster
  4gel-assembly1_B  T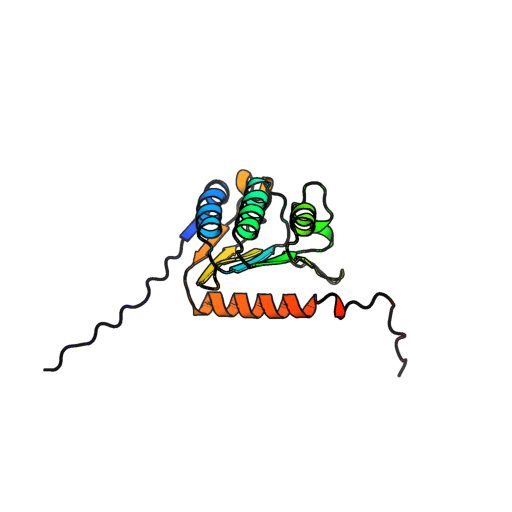M=9.702E-01  e=3.046E-13  Drosophila melanogaster
  4gem-assembly1_A  TM=9.553E-01  e=4.950E-12  Drosophila melanogaster
  4gem-assembly1_B  TM=9.470E-01  e=7.241E-12  Drosophila melanogaster